Protein AF-A0A1V5L7G2-F1 (afdb_monomer)

Nearest PDB structures (foldseek):
  6kkk-assembly3_C  TM=8.039E-01  e=6.911E-01  Escherichia coli K-12
  9b3k-assembly1_Z  TM=8.317E-01  e=2.000E+00  Staphylococcus aureus
  8ttg-assembly1_A  TM=7.690E-01  e=2.000E+00  Staphylococcus aureus
  9b3m-assembly1_A  TM=8.142E-01  e=4.848E+00  Staphylococcus aureus
  8tth-assembly1_A  TM=7.696E-01  e=7.774E+00  Staphylococcus aureus

Sequence (112 aa):
MTLSCALAIFAPGPELYCLVFVGSALAIALVQISRLPLIAELCSAEQRPTFVALANLISSPFIIAGVAGGWLADRCGYEFLFACSGLFALFSMGWYASVVREPRGTAHERVF

Radius of gyration: 17.89 Å; Cα contacts (8 Å, |Δi|>4): 54; chains: 1; bounding box: 36×23×62 Å

pLDDT: mean 82.33, std 11.77, range [42.53, 93.38]

Foldseek 3Di:
DLVLLVQVLVDPDDVSPVVSVVVVVVVVVVCVVVVLVVLCVVDDPVCSVVSVVVVCVVCVVCVCVVVVLVVCCVPPNPNVSSVVVNVVVVVVVVCCVPVDDDPPPPPVPPDD

Mean predicted aligned error: 7.79 Å

Solvent-accessible surface area (backbone atoms only — not comparable to full-atom values): 6428 Å² total; per-residue (Å²): 76,44,69,24,27,58,50,54,73,70,45,91,50,75,72,52,48,52,54,26,49,51,42,36,52,50,39,51,52,52,48,68,66,46,51,62,60,53,51,50,73,77,37,59,84,88,48,34,67,60,52,55,50,49,56,48,60,72,50,56,74,54,68,56,48,60,58,54,50,51,56,44,28,75,76,62,34,61,63,52,48,32,51,53,52,25,51,53,43,49,52,50,50,55,48,48,69,72,70,54,76,72,77,70,78,72,65,84,77,78,86,128

Structure (mmCIF, N/CA/C/O backbone):
data_AF-A0A1V5L7G2-F1
#
_entry.id   AF-A0A1V5L7G2-F1
#
loop_
_atom_site.group_PDB
_atom_site.id
_atom_site.type_symbol
_atom_site.label_atom_id
_atom_site.label_alt_id
_atom_site.label_comp_id
_atom_site.label_asym_id
_atom_site.label_entity_id
_atom_site.label_seq_id
_atom_site.pdbx_PDB_ins_code
_atom_site.Cartn_x
_atom_site.Cartn_y
_atom_site.Cartn_z
_atom_site.occupancy
_atom_site.B_iso_or_equiv
_atom_site.auth_seq_id
_atom_site.auth_comp_id
_atom_site.auth_asym_id
_atom_site.auth_atom_id
_atom_site.pdbx_PDB_model_num
ATOM 1 N N . MET A 1 1 ? -7.917 0.848 -2.067 1.00 75.12 1 MET A N 1
ATOM 2 C CA . MET A 1 1 ? -7.133 1.069 -0.833 1.00 75.12 1 MET A CA 1
ATOM 3 C C . MET A 1 1 ? -7.538 2.373 -0.151 1.00 75.12 1 MET A C 1
ATOM 5 O O . MET A 1 1 ? -8.157 2.305 0.896 1.00 75.12 1 MET A O 1
ATOM 9 N N . THR A 1 2 ? -7.308 3.545 -0.757 1.00 77.19 2 THR A N 1
ATOM 10 C CA . THR A 1 2 ? -7.601 4.857 -0.139 1.00 77.19 2 THR A CA 1
ATOM 11 C C . THR A 1 2 ? -9.051 5.030 0.319 1.00 77.19 2 THR A C 1
ATOM 13 O O . THR A 1 2 ? -9.292 5.445 1.447 1.00 77.19 2 THR A O 1
ATOM 16 N N . LEU A 1 3 ? -10.019 4.648 -0.523 1.00 76.12 3 LEU A N 1
ATOM 17 C CA . LEU A 1 3 ? -11.444 4.715 -0.180 1.00 76.12 3 LEU A CA 1
ATOM 18 C C . LEU A 1 3 ? -11.795 3.813 1.016 1.00 76.12 3 LEU A C 1
ATOM 20 O O . LEU A 1 3 ? -12.554 4.212 1.889 1.00 76.12 3 LEU A O 1
ATOM 24 N N . SER A 1 4 ? -11.200 2.620 1.089 1.00 75.94 4 SER A N 1
ATOM 25 C CA . SER A 1 4 ? -11.396 1.678 2.195 1.00 75.94 4 SER A CA 1
ATOM 26 C C . SER A 1 4 ? -10.827 2.220 3.507 1.00 75.94 4 SER A C 1
ATOM 28 O O . SER A 1 4 ? -11.489 2.128 4.532 1.00 75.94 4 SER A O 1
ATOM 30 N N . CYS A 1 5 ? -9.645 2.844 3.478 1.00 78.44 5 CYS A N 1
ATOM 31 C CA . CYS A 1 5 ? -9.063 3.485 4.661 1.00 78.44 5 CYS A CA 1
ATOM 32 C C . CYS A 1 5 ? -9.904 4.676 5.145 1.00 78.44 5 CYS A C 1
ATOM 34 O O . CYS A 1 5 ? -10.099 4.828 6.345 1.00 78.44 5 CYS A O 1
ATOM 36 N N . ALA A 1 6 ? -10.440 5.488 4.227 1.00 78.12 6 ALA A N 1
ATOM 37 C CA . ALA A 1 6 ? -11.333 6.590 4.583 1.00 78.12 6 ALA A CA 1
ATOM 38 C C . ALA A 1 6 ? -12.638 6.084 5.221 1.00 78.12 6 ALA A C 1
ATOM 40 O O . ALA A 1 6 ? -13.069 6.617 6.239 1.00 78.12 6 ALA A O 1
ATOM 41 N N . LEU A 1 7 ? -13.233 5.019 4.671 1.00 75.94 7 LEU A N 1
ATOM 42 C CA . LE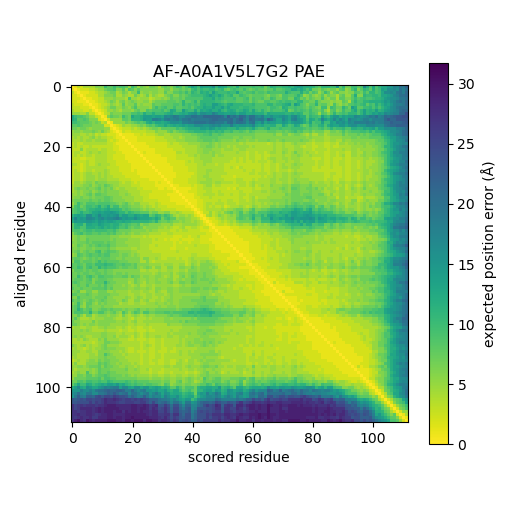U A 1 7 ? -14.431 4.386 5.235 1.00 75.94 7 LEU A CA 1
ATOM 43 C C . LEU A 1 7 ? -14.179 3.769 6.618 1.00 75.94 7 LEU A C 1
ATOM 45 O O . LEU A 1 7 ? -15.066 3.815 7.465 1.00 75.94 7 LEU A O 1
ATOM 49 N N . ALA A 1 8 ? -12.980 3.233 6.864 1.00 75.25 8 ALA A N 1
ATOM 50 C CA . ALA A 1 8 ? -12.616 2.633 8.147 1.00 75.25 8 ALA A CA 1
ATOM 51 C C . ALA A 1 8 ? -12.616 3.643 9.306 1.00 75.25 8 ALA A C 1
ATOM 53 O O . ALA A 1 8 ? -12.978 3.282 10.420 1.00 75.25 8 ALA A O 1
ATOM 54 N N . ILE A 1 9 ? -12.262 4.906 9.042 1.00 74.69 9 ILE A N 1
ATOM 55 C CA . ILE A 1 9 ? -12.222 5.970 10.061 1.00 74.69 9 ILE A CA 1
ATOM 56 C C . ILE A 1 9 ? -13.631 6.329 10.558 1.00 74.69 9 ILE A C 1
ATOM 58 O O . ILE A 1 9 ? -13.803 6.696 11.715 1.00 74.69 9 ILE A O 1
ATOM 62 N N . PHE A 1 10 ? -14.647 6.200 9.704 1.00 74.75 10 PHE A N 1
ATOM 63 C CA . PHE A 1 10 ? -16.029 6.557 10.037 1.00 74.75 10 PHE A CA 1
ATOM 64 C C . PHE A 1 10 ? -16.914 5.348 10.347 1.00 74.75 10 PHE A C 1
ATOM 66 O O . PHE A 1 10 ? -18.116 5.524 10.522 1.00 74.75 10 PHE A O 1
ATOM 73 N N . ALA A 1 11 ? -16.359 4.132 10.388 1.00 71.75 11 ALA A N 1
ATOM 74 C CA . ALA A 1 11 ? -17.119 2.904 10.587 1.00 71.75 11 ALA A CA 1
ATOM 75 C C . ALA A 1 11 ? -17.579 2.778 12.057 1.00 71.75 11 ALA A C 1
ATOM 77 O O . ALA A 1 11 ? -16.773 2.406 12.910 1.00 71.75 11 ALA A O 1
ATOM 78 N N . PRO A 1 12 ? -18.868 3.016 12.385 1.00 61.84 12 PRO A N 1
ATOM 79 C CA . PRO A 1 12 ? -19.366 2.969 13.757 1.00 61.84 12 PRO A CA 1
ATOM 80 C C . PRO A 1 12 ? -19.750 1.544 14.196 1.00 61.84 12 PRO A C 1
ATOM 82 O O . PRO A 1 12 ? -20.165 1.341 15.333 1.00 61.84 12 PRO A O 1
ATOM 85 N N . GLY A 1 13 ? -19.641 0.550 13.304 1.00 74.00 13 GLY A N 1
ATOM 86 C CA . GLY A 1 13 ? -20.065 -0.825 13.555 1.00 74.00 13 GLY A CA 1
ATOM 87 C C . GLY A 1 13 ? -19.380 -1.867 12.656 1.00 74.00 13 GLY A C 1
ATOM 88 O O . GLY A 1 13 ? -18.789 -1.519 11.629 1.00 74.00 13 GLY A O 1
ATOM 89 N N . PRO A 1 14 ? -19.464 -3.159 13.026 1.00 75.38 14 PRO A N 1
ATOM 90 C CA . PRO A 1 14 ? -18.730 -4.255 12.382 1.00 75.38 14 PRO A CA 1
ATOM 91 C C . PRO A 1 14 ? -19.149 -4.525 10.927 1.00 75.38 14 PRO A C 1
ATOM 93 O O . PRO A 1 14 ? -18.348 -5.021 10.138 1.00 75.38 14 PRO A O 1
ATOM 96 N N . GLU A 1 15 ? -20.371 -4.164 10.534 1.00 80.56 15 GLU A N 1
ATOM 97 C CA . GLU A 1 15 ? -20.866 -4.361 9.163 1.00 80.56 15 GLU A CA 1
ATOM 98 C C . GLU A 1 15 ? -20.103 -3.506 8.137 1.00 80.56 15 GLU A C 1
ATOM 100 O O . GLU A 1 15 ? -19.729 -3.987 7.066 1.00 80.56 15 GLU A O 1
ATOM 105 N N . LEU A 1 16 ? -19.781 -2.256 8.489 1.00 79.50 16 LEU A N 1
ATOM 106 C CA . LEU A 1 16 ? -18.997 -1.352 7.640 1.00 79.50 16 LEU A CA 1
ATOM 107 C C . LEU A 1 16 ? -17.546 -1.820 7.483 1.00 79.50 16 LEU A C 1
ATOM 109 O O . LEU A 1 16 ? -16.957 -1.643 6.416 1.00 79.50 16 LEU A O 1
ATOM 113 N N . TYR A 1 17 ? -16.991 -2.498 8.489 1.00 80.19 17 TYR A N 1
ATOM 114 C CA . TYR A 1 17 ? -15.673 -3.124 8.377 1.00 80.19 17 TYR A CA 1
ATOM 115 C C . TYR A 1 17 ? -15.636 -4.226 7.314 1.00 80.19 17 TYR A C 1
ATOM 117 O O . TYR A 1 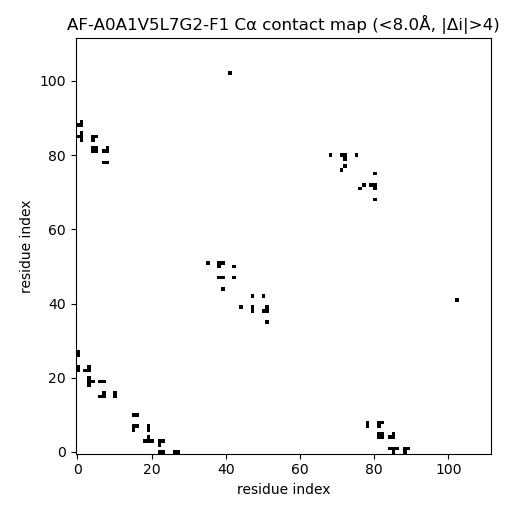17 ? -14.622 -4.375 6.633 1.00 80.19 17 TYR A O 1
ATOM 125 N N . CYS A 1 18 ? -16.739 -4.948 7.093 1.00 83.31 18 CYS A N 1
ATOM 126 C CA . CYS A 1 18 ? -16.819 -5.936 6.017 1.00 83.31 18 CYS A CA 1
ATOM 127 C C . CYS A 1 18 ? -16.593 -5.280 4.640 1.00 83.31 18 CYS A C 1
ATOM 129 O O . CYS A 1 18 ? -15.786 -5.762 3.844 1.00 83.31 18 CYS A O 1
ATOM 131 N N . LEU A 1 19 ? -17.201 -4.113 4.391 1.00 84.62 19 LEU A N 1
ATOM 132 C CA . LEU A 1 19 ? -16.982 -3.336 3.162 1.00 84.62 19 LEU A CA 1
ATOM 133 C C . LEU A 1 19 ? -15.539 -2.829 3.033 1.00 84.62 19 LEU A C 1
ATOM 135 O O . LEU A 1 19 ? -14.969 -2.850 1.938 1.00 84.62 19 LEU A O 1
ATOM 139 N N . VAL A 1 20 ? -14.926 -2.408 4.142 1.00 85.25 20 VAL A N 1
ATOM 140 C CA . VAL A 1 20 ? -13.511 -2.004 4.180 1.00 85.25 20 VAL A CA 1
ATOM 141 C C . VAL A 1 20 ? -12.606 -3.167 3.772 1.00 85.25 20 VAL A C 1
ATOM 143 O O . VAL A 1 20 ? -11.724 -2.984 2.925 1.00 85.25 20 VAL A O 1
ATOM 146 N N . PHE A 1 21 ? -12.831 -4.364 4.320 1.00 85.12 21 PHE A N 1
ATOM 147 C CA . PHE A 1 21 ? -12.061 -5.558 3.970 1.00 85.12 21 PHE A CA 1
ATOM 148 C C . PHE A 1 21 ? -12.270 -5.979 2.517 1.00 85.12 21 PHE A C 1
ATOM 150 O O . PHE A 1 21 ? -11.285 -6.238 1.827 1.00 85.12 21 PHE A O 1
ATOM 157 N N . VAL A 1 22 ? -13.510 -5.971 2.019 1.00 89.69 22 VAL A N 1
ATOM 158 C CA . VAL A 1 22 ? -13.811 -6.273 0.610 1.00 89.69 22 VAL A CA 1
ATOM 159 C C . VAL A 1 22 ? -13.095 -5.296 -0.321 1.00 89.69 22 VAL A C 1
ATOM 161 O O . VAL A 1 22 ? -12.406 -5.721 -1.247 1.00 89.69 22 VAL A O 1
ATOM 164 N N . GLY A 1 23 ? -13.187 -3.990 -0.059 1.00 87.50 23 GLY A N 1
ATOM 165 C CA . GLY A 1 23 ? -12.506 -2.983 -0.876 1.00 87.50 23 GLY A CA 1
ATOM 166 C C . GLY A 1 23 ? -10.977 -3.089 -0.813 1.00 87.50 23 GLY A C 1
ATOM 167 O O . GLY A 1 23 ? -10.292 -2.840 -1.809 1.00 87.50 23 GLY A O 1
ATOM 168 N N . SER A 1 24 ? -10.434 -3.501 0.334 1.00 87.1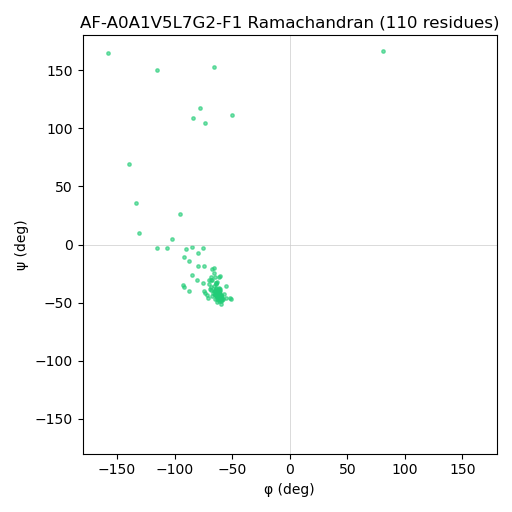9 24 SER A N 1
ATOM 169 C CA . SER A 1 24 ? -8.995 -3.725 0.510 1.00 87.19 24 SER A CA 1
ATOM 170 C C . SER A 1 24 ? -8.529 -4.970 -0.247 1.00 87.19 24 SER A C 1
ATOM 172 O O . SER A 1 24 ? -7.554 -4.899 -0.994 1.00 87.19 24 SER A O 1
ATOM 174 N N . ALA A 1 25 ? -9.261 -6.081 -0.135 1.00 88.75 25 ALA A N 1
ATOM 175 C CA . ALA A 1 25 ? -8.992 -7.316 -0.866 1.00 88.75 25 ALA A CA 1
ATOM 176 C C . ALA A 1 25 ? -9.088 -7.108 -2.383 1.00 88.75 25 ALA A C 1
ATOM 178 O O . ALA A 1 25 ? -8.201 -7.536 -3.122 1.00 88.75 25 ALA A O 1
ATOM 179 N N . LEU A 1 26 ? -10.109 -6.380 -2.845 1.00 92.44 26 LEU A N 1
ATOM 180 C CA . LEU A 1 26 ? -10.258 -6.015 -4.251 1.00 92.44 26 LEU A CA 1
ATOM 181 C C . LEU A 1 26 ? -9.064 -5.191 -4.743 1.00 92.44 26 LEU A C 1
ATOM 183 O O . LEU A 1 26 ? -8.504 -5.487 -5.794 1.00 92.44 26 LEU A O 1
ATOM 187 N N . ALA A 1 27 ? -8.633 -4.185 -3.977 1.00 89.06 27 ALA A N 1
ATOM 188 C CA . ALA A 1 27 ? -7.478 -3.372 -4.348 1.00 89.06 27 ALA A CA 1
ATOM 189 C C . ALA A 1 27 ? -6.190 -4.205 -4.452 1.00 89.06 27 ALA A C 1
ATOM 191 O O . ALA A 1 27 ? -5.434 -4.040 -5.409 1.00 89.06 27 ALA A O 1
ATOM 192 N N . ILE A 1 28 ? -5.963 -5.124 -3.508 1.00 89.31 28 ILE A N 1
ATOM 193 C CA . ILE A 1 28 ? -4.823 -6.049 -3.548 1.00 89.31 28 ILE A CA 1
ATOM 194 C C . ILE A 1 28 ? -4.895 -6.928 -4.800 1.00 89.31 28 ILE A C 1
ATOM 196 O O . ILE A 1 28 ? -3.903 -7.040 -5.519 1.00 89.31 28 ILE A O 1
ATOM 200 N N . ALA A 1 29 ? -6.061 -7.507 -5.096 1.00 91.75 29 ALA A N 1
ATOM 201 C CA . ALA A 1 29 ? -6.252 -8.355 -6.269 1.00 91.75 29 ALA A CA 1
ATOM 202 C C . ALA A 1 29 ? -5.968 -7.599 -7.577 1.00 91.75 29 ALA A C 1
ATOM 204 O O . ALA A 1 29 ? -5.224 -8.093 -8.424 1.00 91.75 29 ALA A O 1
ATOM 205 N N . LEU A 1 30 ? -6.484 -6.374 -7.716 1.00 91.38 30 LEU A N 1
ATOM 206 C CA . LEU A 1 30 ? -6.240 -5.532 -8.890 1.00 91.38 30 LEU A CA 1
ATOM 207 C C . LEU A 1 30 ? -4.746 -5.249 -9.090 1.00 91.38 30 LEU A C 1
ATOM 209 O O . LEU A 1 30 ? -4.258 -5.362 -10.212 1.00 91.38 30 LEU A O 1
ATOM 213 N N . VAL A 1 31 ? -4.011 -4.941 -8.015 1.00 89.06 31 VAL A N 1
ATOM 214 C CA . VAL A 1 31 ? -2.556 -4.717 -8.076 1.00 89.06 31 VAL A CA 1
ATOM 215 C C . VAL A 1 31 ? -1.809 -5.994 -8.462 1.00 89.06 31 VAL A C 1
ATOM 217 O O . VAL A 1 31 ? -0.901 -5.941 -9.288 1.00 89.06 31 VAL A O 1
ATOM 220 N N . GLN A 1 32 ? -2.179 -7.150 -7.904 1.00 88.56 32 GLN A N 1
ATOM 221 C CA . GLN A 1 32 ? -1.533 -8.423 -8.246 1.00 88.56 32 GLN A CA 1
ATOM 222 C C . GLN A 1 32 ? -1.704 -8.773 -9.729 1.00 88.56 32 GLN A C 1
ATOM 224 O O . GLN A 1 32 ? -0.755 -9.242 -10.357 1.00 88.56 32 GLN A O 1
ATOM 229 N N . ILE A 1 33 ? -2.880 -8.492 -10.296 1.00 90.81 33 ILE A N 1
ATOM 230 C CA . ILE A 1 33 ? -3.187 -8.769 -11.703 1.00 90.81 33 ILE A CA 1
ATOM 231 C C . ILE A 1 33 ? -2.480 -7.778 -12.638 1.00 90.81 33 ILE A C 1
ATOM 233 O O . ILE A 1 33 ? -1.949 -8.186 -13.669 1.00 90.81 33 ILE A O 1
ATOM 237 N N . SER A 1 34 ? -2.445 -6.485 -12.302 1.00 90.00 34 SER A N 1
ATOM 238 C CA . SER A 1 34 ? -1.933 -5.447 -13.211 1.00 90.00 34 SER A CA 1
ATOM 239 C C . SER A 1 34 ? -0.415 -5.249 -13.161 1.00 90.00 34 SER A C 1
ATOM 241 O O . SER A 1 34 ? 0.174 -4.829 -14.159 1.00 90.00 34 SER A O 1
ATOM 243 N N . ARG A 1 35 ? 0.243 -5.564 -12.036 1.00 87.81 35 ARG A N 1
ATOM 244 C CA . ARG A 1 35 ? 1.654 -5.206 -11.792 1.00 87.81 35 ARG A CA 1
ATOM 245 C C . ARG A 1 35 ? 2.628 -5.791 -12.816 1.00 87.81 35 ARG A C 1
ATOM 247 O O . ARG A 1 35 ? 3.457 -5.062 -13.349 1.00 87.81 35 ARG A O 1
ATOM 254 N N . LEU A 1 36 ? 2.571 -7.099 -13.070 1.00 86.88 36 LEU A N 1
ATOM 255 C CA . LEU A 1 36 ? 3.530 -7.758 -13.969 1.00 86.88 36 LEU A CA 1
ATOM 256 C C . LEU A 1 36 ? 3.306 -7.404 -15.451 1.00 86.88 36 LEU A C 1
ATOM 258 O O . LEU A 1 36 ? 4.296 -7.097 -16.118 1.00 86.88 36 LEU A O 1
ATOM 262 N N . PRO A 1 37 ? 2.060 -7.374 -15.969 1.00 87.12 37 PRO A N 1
ATOM 263 C CA . PRO A 1 37 ? 1.791 -6.882 -17.320 1.00 87.12 37 PRO A CA 1
ATOM 264 C C . PRO A 1 37 ? 2.282 -5.449 -17.547 1.00 87.12 37 PRO A C 1
ATOM 266 O O . PRO A 1 37 ? 2.917 -5.180 -18.562 1.00 87.12 37 PRO A O 1
ATOM 269 N N . LEU A 1 38 ? 2.074 -4.551 -16.577 1.00 85.38 38 LEU A N 1
ATOM 270 C CA . LEU A 1 38 ? 2.519 -3.160 -16.681 1.00 85.38 38 LEU A CA 1
ATOM 271 C C . LEU A 1 38 ? 4.050 -3.053 -16.787 1.00 85.38 38 LEU A C 1
ATOM 273 O O . LEU A 1 38 ? 4.563 -2.323 -17.630 1.00 85.38 38 LEU A O 1
ATOM 277 N N . ILE A 1 39 ? 4.796 -3.831 -15.994 1.00 84.31 39 ILE A N 1
ATOM 278 C CA . ILE A 1 39 ? 6.264 -3.909 -16.105 1.00 84.31 39 ILE A CA 1
ATOM 279 C C . ILE A 1 39 ? 6.679 -4.445 -17.484 1.00 84.31 39 ILE A C 1
ATOM 281 O O . ILE A 1 39 ? 7.620 -3.940 -18.091 1.00 84.31 39 ILE A O 1
ATOM 285 N N . ALA A 1 40 ? 5.974 -5.452 -18.004 1.00 83.25 40 ALA A N 1
ATOM 286 C CA . ALA A 1 40 ? 6.284 -6.044 -19.303 1.00 83.25 40 ALA A CA 1
ATOM 287 C C . ALA A 1 40 ? 6.022 -5.101 -20.492 1.00 83.25 40 ALA A C 1
ATOM 289 O O . ALA A 1 40 ? 6.694 -5.239 -21.520 1.00 83.25 40 ALA A O 1
ATOM 290 N N . GLU A 1 41 ? 5.072 -4.170 -20.357 1.00 83.75 41 GLU A N 1
ATOM 291 C CA . GLU A 1 41 ? 4.804 -3.101 -21.331 1.00 83.75 41 GLU A CA 1
ATOM 292 C C . GLU A 1 41 ? 5.841 -1.976 -21.280 1.00 83.75 41 GLU A C 1
ATOM 294 O O . GLU A 1 41 ? 6.167 -1.398 -22.315 1.00 83.75 41 GLU A O 1
ATOM 299 N N . LEU A 1 42 ? 6.380 -1.676 -20.096 1.00 81.38 42 LEU A N 1
ATOM 300 C CA . LEU A 1 42 ? 7.366 -0.608 -19.903 1.00 81.38 42 LEU A CA 1
ATOM 301 C C . LEU A 1 42 ? 8.794 -1.011 -20.305 1.00 81.38 42 LEU A C 1
ATOM 303 O O . LEU A 1 42 ? 9.638 -0.142 -20.519 1.00 81.38 42 LEU A O 1
ATOM 307 N N . CYS A 1 43 ? 9.081 -2.311 -20.403 1.00 80.75 43 CYS A N 1
ATOM 308 C CA . CYS A 1 43 ? 10.424 -2.837 -20.648 1.00 80.75 43 CYS A CA 1
ATOM 309 C C . CYS A 1 43 ? 10.535 -3.570 -21.995 1.00 80.75 43 CYS A C 1
ATOM 311 O O . CYS A 1 43 ? 9.594 -4.215 -22.465 1.00 80.75 43 CYS A O 1
ATOM 313 N N . SER A 1 44 ? 11.727 -3.541 -22.600 1.00 79.69 44 SER A N 1
ATOM 314 C CA . SER A 1 44 ? 12.029 -4.323 -23.804 1.00 79.69 44 SER A CA 1
ATOM 315 C C . SER A 1 44 ? 11.993 -5.830 -23.517 1.00 79.69 44 SER A C 1
ATOM 317 O O . SER A 1 44 ? 12.247 -6.267 -22.393 1.00 79.69 44 SER A O 1
ATOM 319 N N . ALA A 1 45 ? 11.684 -6.643 -24.536 1.00 80.25 45 ALA A N 1
ATOM 320 C CA . ALA A 1 45 ? 11.446 -8.082 -24.379 1.00 80.25 45 ALA A CA 1
ATOM 321 C C . ALA A 1 45 ? 12.610 -8.841 -23.710 1.00 80.25 45 ALA A C 1
ATOM 323 O O . ALA A 1 45 ? 12.359 -9.730 -22.899 1.00 80.25 45 ALA A O 1
ATOM 324 N N . GLU A 1 46 ? 13.857 -8.449 -23.987 1.00 84.81 46 GLU A N 1
ATOM 325 C CA . GLU A 1 46 ? 15.066 -9.046 -23.398 1.00 84.81 46 GLU A CA 1
ATOM 326 C C . GLU A 1 46 ? 15.245 -8.713 -21.910 1.00 84.81 46 GLU A C 1
ATOM 328 O O . GLU A 1 46 ? 15.776 -9.525 -21.158 1.00 84.81 46 GLU A O 1
ATOM 333 N N . GLN A 1 47 ? 14.780 -7.545 -21.453 1.00 87.69 47 GLN A N 1
ATOM 334 C CA . GLN A 1 47 ? 14.979 -7.089 -20.071 1.00 87.69 47 GLN A CA 1
ATOM 335 C C . GLN A 1 47 ? 13.838 -7.489 -19.122 1.00 87.69 47 GLN A C 1
ATOM 337 O O . GLN A 1 47 ? 13.984 -7.365 -17.903 1.00 87.69 47 GLN A O 1
ATOM 342 N N . ARG A 1 48 ? 12.711 -7.995 -19.647 1.00 86.38 48 ARG A N 1
ATOM 343 C CA . ARG A 1 48 ? 11.530 -8.385 -18.848 1.00 86.38 48 ARG A CA 1
ATOM 344 C C . ARG A 1 48 ? 11.860 -9.309 -17.667 1.00 86.38 48 ARG A C 1
ATOM 346 O O . ARG A 1 48 ? 11.391 -9.003 -16.571 1.00 86.38 48 ARG A O 1
ATOM 353 N N . PRO A 1 49 ? 12.665 -10.385 -17.814 1.00 87.44 49 PRO A N 1
ATOM 354 C CA . PRO A 1 49 ? 12.973 -11.270 -16.689 1.00 87.44 49 PRO A CA 1
ATOM 355 C C . PRO A 1 49 ? 13.698 -10.536 -15.554 1.00 87.44 49 PRO A C 1
ATOM 357 O O . PRO A 1 49 ? 13.360 -10.715 -14.384 1.00 87.44 49 PRO A O 1
ATOM 360 N N . THR A 1 50 ? 14.639 -9.652 -15.898 1.00 90.75 50 THR A N 1
ATOM 361 C CA . THR A 1 50 ? 15.419 -8.857 -14.939 1.00 90.75 50 THR A CA 1
ATOM 362 C C . THR A 1 50 ? 14.536 -7.881 -14.166 1.00 90.75 50 THR A C 1
ATOM 364 O O . THR A 1 50 ? 14.610 -7.822 -12.938 1.00 90.75 50 THR A O 1
ATOM 367 N N . PHE A 1 51 ? 13.656 -7.147 -14.854 1.00 87.56 51 PHE A N 1
ATOM 368 C CA . PHE A 1 51 ? 12.756 -6.193 -14.196 1.00 87.56 51 PHE A CA 1
ATOM 369 C C . PHE A 1 51 ? 11.691 -6.879 -13.334 1.00 87.56 51 PHE A C 1
ATOM 371 O O . PHE A 1 51 ? 11.387 -6.400 -12.241 1.00 87.56 51 PHE A O 1
ATOM 378 N N . VAL A 1 52 ? 11.170 -8.031 -13.766 1.00 89.00 52 VAL A N 1
ATOM 379 C CA . VAL A 1 52 ? 10.248 -8.839 -12.951 1.00 89.00 52 VAL A CA 1
ATOM 380 C C . VAL A 1 52 ? 10.944 -9.361 -11.688 1.00 89.00 52 VAL A C 1
ATOM 382 O O . VAL A 1 52 ? 10.374 -9.277 -10.596 1.00 89.00 52 VAL A O 1
ATOM 385 N N . ALA A 1 53 ? 12.183 -9.849 -11.807 1.00 90.69 53 ALA A N 1
ATOM 386 C CA . ALA A 1 53 ? 12.971 -10.298 -10.662 1.00 90.69 53 ALA A CA 1
ATOM 387 C C . ALA A 1 53 ? 13.234 -9.152 -9.668 1.00 90.69 53 ALA A C 1
ATOM 389 O O . ALA A 1 53 ? 13.000 -9.321 -8.471 1.00 90.69 53 ALA A O 1
ATOM 390 N N . LEU A 1 54 ? 13.627 -7.970 -10.157 1.00 91.00 54 LEU A N 1
ATOM 391 C CA . LEU A 1 54 ? 13.828 -6.772 -9.331 1.00 91.00 54 LEU A CA 1
ATOM 392 C C . LEU A 1 54 ? 12.549 -6.346 -8.601 1.00 91.00 54 LEU A C 1
ATOM 394 O O . LEU A 1 54 ? 12.587 -6.083 -7.399 1.00 91.00 54 LEU A O 1
ATOM 398 N N . ALA A 1 55 ? 11.407 -6.324 -9.292 1.00 88.56 55 ALA A N 1
ATOM 399 C CA . ALA A 1 55 ? 10.133 -5.941 -8.687 1.00 88.56 55 ALA A CA 1
ATOM 400 C C . ALA A 1 55 ? 9.736 -6.865 -7.523 1.00 88.56 55 ALA A C 1
ATOM 402 O O . ALA A 1 55 ? 9.204 -6.404 -6.508 1.00 88.56 55 ALA A O 1
ATOM 403 N N . ASN A 1 56 ? 10.001 -8.167 -7.646 1.00 90.06 56 ASN A N 1
ATOM 404 C CA . ASN A 1 56 ? 9.758 -9.131 -6.573 1.00 90.06 56 ASN A CA 1
ATOM 405 C C . ASN A 1 56 ? 10.792 -9.021 -5.448 1.00 90.06 56 ASN A C 1
ATOM 407 O O . ASN A 1 56 ? 10.405 -9.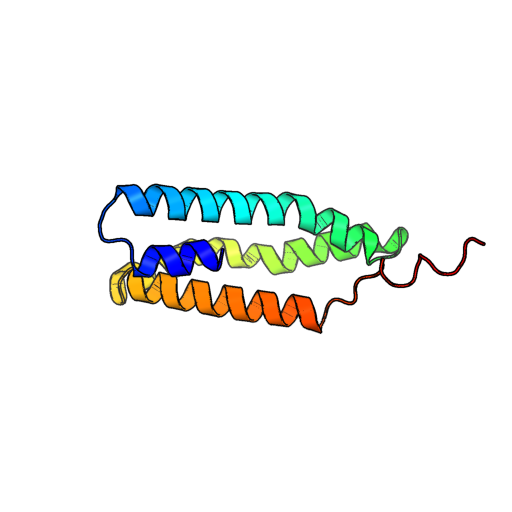066 -4.282 1.00 90.06 56 ASN A O 1
ATOM 411 N N . LEU A 1 57 ? 12.069 -8.811 -5.773 1.00 93.38 57 LEU A N 1
ATOM 412 C CA . LEU A 1 57 ? 13.138 -8.642 -4.787 1.00 93.38 57 LEU A CA 1
ATOM 413 C C . LEU A 1 57 ? 12.875 -7.442 -3.866 1.00 93.38 57 LEU A C 1
ATOM 415 O O . LEU A 1 57 ? 12.988 -7.567 -2.650 1.00 93.38 57 LEU A O 1
ATOM 419 N N . ILE A 1 58 ? 12.456 -6.310 -4.439 1.00 91.06 58 ILE A N 1
ATOM 420 C CA . ILE A 1 58 ? 12.110 -5.095 -3.686 1.00 91.06 58 ILE A CA 1
ATOM 421 C C . ILE A 1 58 ? 10.879 -5.324 -2.799 1.00 91.06 58 ILE A C 1
ATOM 423 O O . ILE A 1 58 ? 10.818 -4.803 -1.690 1.00 91.06 58 ILE A O 1
ATOM 427 N N . SER A 1 59 ? 9.906 -6.114 -3.264 1.00 87.25 59 SER A N 1
ATOM 428 C CA . SER A 1 59 ? 8.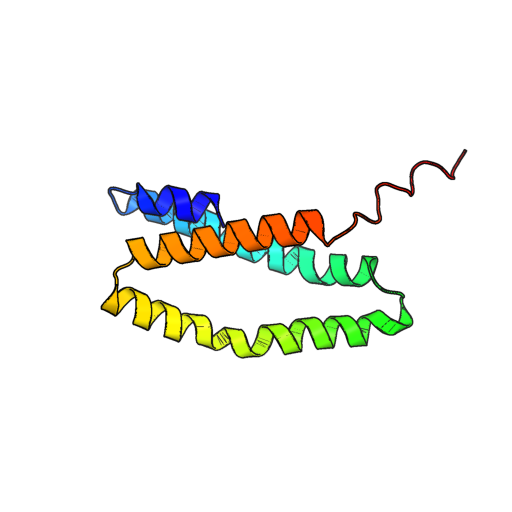650 -6.353 -2.535 1.00 87.25 59 SER A CA 1
ATOM 429 C C . SER A 1 59 ? 8.787 -7.407 -1.429 1.00 87.25 59 SER A C 1
ATOM 431 O O . SER A 1 59 ? 8.102 -7.323 -0.412 1.00 87.25 59 SER A O 1
ATOM 433 N N . SER A 1 60 ? 9.678 -8.387 -1.596 1.00 90.06 60 SER A N 1
ATOM 434 C CA . SER A 1 60 ? 9.873 -9.512 -0.672 1.00 90.06 60 SER A CA 1
ATOM 435 C C . SER A 1 60 ? 10.079 -9.126 0.802 1.00 90.06 60 SER A C 1
ATOM 437 O O . SER A 1 60 ? 9.435 -9.745 1.652 1.00 90.06 60 SER A O 1
ATOM 439 N N . PRO A 1 61 ? 10.929 -8.142 1.168 1.00 89.56 61 PRO A N 1
ATOM 440 C CA . PRO A 1 61 ? 11.137 -7.802 2.574 1.00 89.56 61 PRO A CA 1
ATOM 441 C C . PRO A 1 61 ? 9.882 -7.230 3.240 1.00 89.56 61 PRO A C 1
ATOM 443 O O . PRO A 1 61 ? 9.767 -7.297 4.456 1.00 89.56 61 PRO A O 1
ATOM 446 N N . PHE A 1 62 ? 8.906 -6.725 2.482 1.00 89.25 62 PHE A N 1
ATOM 447 C CA . PHE A 1 62 ? 7.679 -6.160 3.047 1.00 89.25 62 PHE A CA 1
ATOM 448 C C . PHE A 1 62 ? 6.689 -7.216 3.549 1.00 89.25 62 PHE A C 1
ATOM 450 O O . PHE A 1 62 ? 5.678 -6.855 4.144 1.00 89.25 62 PHE A O 1
ATOM 457 N N . ILE A 1 63 ? 6.969 -8.514 3.394 1.00 88.25 63 ILE A N 1
ATOM 458 C CA . ILE A 1 63 ? 6.093 -9.566 3.927 1.00 88.25 63 ILE A CA 1
ATOM 459 C C . ILE A 1 63 ? 5.961 -9.506 5.459 1.00 88.25 63 ILE A C 1
ATOM 461 O O . ILE A 1 63 ? 4.916 -9.848 6.008 1.00 88.25 63 ILE A O 1
ATOM 465 N N . ILE A 1 64 ? 6.980 -8.985 6.153 1.00 89.88 64 ILE A N 1
ATOM 466 C CA . ILE A 1 64 ? 6.952 -8.778 7.610 1.00 89.88 64 ILE A CA 1
ATOM 467 C C . ILE A 1 64 ? 6.186 -7.514 8.025 1.00 89.88 64 ILE A C 1
ATOM 469 O O . ILE A 1 64 ? 5.956 -7.306 9.216 1.00 89.88 64 ILE A O 1
ATOM 473 N N . ALA A 1 65 ? 5.762 -6.671 7.076 1.00 88.12 65 ALA A N 1
ATOM 474 C CA . ALA A 1 65 ? 5.041 -5.435 7.379 1.00 88.12 65 ALA A CA 1
ATOM 475 C C . ALA A 1 65 ? 3.723 -5.700 8.125 1.00 88.12 65 ALA A C 1
ATOM 477 O O . ALA A 1 65 ? 3.307 -4.870 8.926 1.00 88.12 65 ALA A O 1
ATOM 478 N N . GLY A 1 66 ? 3.103 -6.872 7.935 1.00 87.19 66 GLY A N 1
ATOM 479 C CA . GLY A 1 66 ? 1.924 -7.280 8.705 1.00 87.19 66 GLY A CA 1
ATOM 480 C C . GLY A 1 66 ? 2.195 -7.387 10.210 1.00 87.19 66 GLY A C 1
ATOM 481 O O . GLY A 1 66 ? 1.367 -6.962 11.011 1.00 87.19 66 GLY A O 1
ATOM 482 N N . VAL A 1 67 ? 3.380 -7.868 10.604 1.00 92.56 67 VAL A N 1
ATOM 483 C CA . VAL A 1 67 ? 3.789 -7.950 12.018 1.00 92.56 67 VAL A CA 1
ATOM 484 C C . VAL A 1 67 ? 3.986 -6.550 12.596 1.00 92.56 67 VAL A C 1
ATOM 486 O O . VAL A 1 67 ? 3.491 -6.253 13.681 1.00 92.56 67 VAL A O 1
ATOM 489 N N . ALA A 1 68 ? 4.647 -5.664 11.845 1.00 89.50 68 ALA A N 1
ATOM 490 C CA . ALA A 1 68 ? 4.810 -4.264 12.235 1.00 89.50 68 ALA A CA 1
ATOM 491 C C . ALA A 1 68 ? 3.456 -3.538 12.349 1.00 89.50 68 ALA A C 1
ATOM 493 O O . ALA A 1 68 ? 3.246 -2.774 13.288 1.00 89.50 68 ALA A O 1
ATOM 494 N N . GLY A 1 69 ? 2.522 -3.814 11.434 1.00 88.19 69 GLY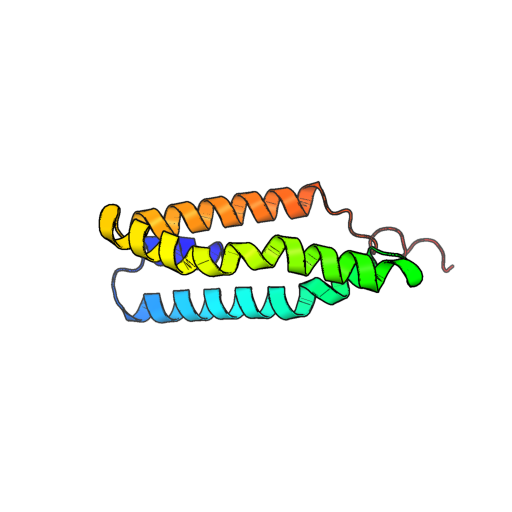 A N 1
ATOM 495 C CA . GLY A 1 69 ? 1.165 -3.270 11.461 1.00 88.19 69 GLY A CA 1
ATOM 496 C C . GLY A 1 69 ? 0.362 -3.743 12.673 1.00 88.19 69 GLY A C 1
ATOM 497 O O . GLY A 1 69 ? -0.286 -2.926 13.322 1.00 88.19 69 GLY A O 1
ATOM 498 N N . GLY A 1 70 ? 0.455 -5.028 13.027 1.00 89.88 70 GLY A N 1
ATOM 499 C CA . GLY A 1 70 ? -0.175 -5.570 14.235 1.00 89.88 70 GLY A CA 1
ATOM 500 C C . GLY A 1 70 ? 0.389 -4.954 15.516 1.00 89.88 70 GLY A C 1
ATOM 501 O O . GLY A 1 70 ? -0.372 -4.533 16.384 1.00 89.88 70 GLY A O 1
ATOM 502 N N . TRP A 1 71 ? 1.715 -4.815 15.603 1.00 93.38 71 TRP A N 1
ATOM 503 C CA . TRP A 1 71 ? 2.368 -4.135 16.726 1.00 93.38 71 TRP A CA 1
ATOM 504 C C . TRP A 1 71 ? 1.948 -2.661 16.846 1.00 93.38 71 TRP A C 1
ATOM 506 O O . TRP A 1 71 ? 1.712 -2.164 17.947 1.00 93.38 71 TRP A O 1
ATOM 516 N N . LEU A 1 72 ? 1.812 -1.962 15.716 1.00 90.38 72 LEU A N 1
ATOM 517 C CA . LEU A 1 72 ? 1.368 -0.570 15.692 1.00 90.38 72 LEU A CA 1
ATOM 518 C C . LEU A 1 72 ? -0.108 -0.427 16.095 1.00 90.38 72 LEU A C 1
ATOM 520 O O . LEU A 1 72 ? -0.448 0.505 16.823 1.00 90.38 72 LEU A O 1
ATOM 524 N N . ALA A 1 73 ? -0.967 -1.358 15.669 1.00 91.00 73 ALA A N 1
ATOM 525 C CA . ALA A 1 73 ? -2.374 -1.395 16.069 1.00 91.00 73 ALA A CA 1
ATOM 526 C C . ALA A 1 73 ? -2.535 -1.582 17.582 1.00 91.00 73 ALA A C 1
ATOM 528 O O . ALA A 1 73 ? -3.368 -0.916 18.191 1.00 91.00 73 ALA A O 1
ATOM 529 N N . ASP A 1 74 ? -1.717 -2.447 18.187 1.00 92.31 74 ASP A N 1
ATOM 530 C CA . ASP A 1 74 ? -1.743 -2.720 19.628 1.00 92.31 74 ASP A CA 1
ATOM 531 C C . ASP A 1 74 ? -1.369 -1.481 20.461 1.00 92.31 74 ASP A C 1
ATOM 533 O O . ASP A 1 74 ? -1.965 -1.211 21.501 1.00 92.31 74 ASP A O 1
ATOM 537 N N . ARG A 1 75 ? -0.413 -0.672 19.982 1.00 93.38 75 ARG A N 1
ATOM 538 C CA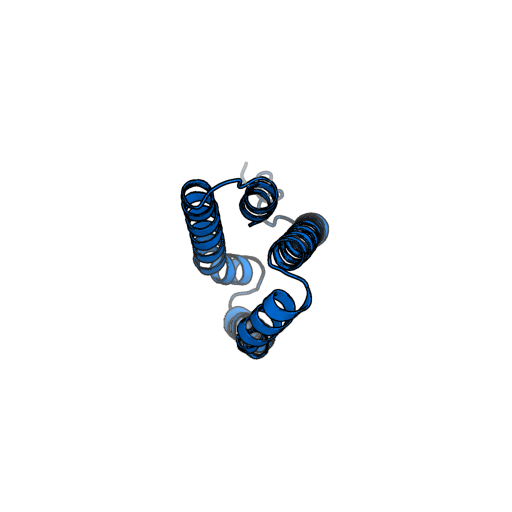 . ARG A 1 75 ? 0.074 0.517 20.704 1.00 93.38 75 ARG A CA 1
ATOM 539 C C . ARG A 1 75 ? -0.723 1.790 20.438 1.00 93.38 75 ARG A C 1
ATOM 541 O O . ARG A 1 75 ? -0.901 2.587 21.356 1.00 93.38 75 ARG A O 1
ATOM 548 N N . CYS A 1 76 ? -1.135 2.019 19.195 1.00 89.69 76 CYS A N 1
ATOM 549 C CA . CYS A 1 76 ? -1.709 3.293 18.745 1.00 89.69 76 CYS A CA 1
ATOM 550 C C . CYS A 1 76 ? -3.179 3.181 18.314 1.00 89.69 76 CYS A C 1
ATOM 552 O O . CYS A 1 76 ? -3.790 4.192 17.973 1.00 89.69 76 CYS A O 1
ATOM 554 N N . GLY A 1 77 ? -3.749 1.974 18.331 1.00 87.38 77 GLY A N 1
ATOM 555 C CA . GLY A 1 77 ? -5.110 1.705 17.887 1.00 87.38 77 GLY A CA 1
ATOM 556 C C . GLY A 1 77 ? -5.249 1.555 16.369 1.00 87.38 77 GLY A C 1
ATOM 557 O O . GLY A 1 77 ? -4.366 1.897 15.576 1.00 87.38 77 GLY A O 1
ATOM 558 N N . TYR A 1 78 ? -6.406 1.038 15.954 1.00 83.06 78 TYR A N 1
ATOM 559 C CA . TYR A 1 78 ? -6.728 0.805 14.544 1.00 83.06 78 TYR A CA 1
ATOM 560 C C . TYR A 1 78 ? -6.952 2.100 13.754 1.00 83.06 78 TYR A C 1
ATOM 562 O O . TYR A 1 78 ? -6.566 2.171 12.590 1.00 83.06 78 TYR A O 1
ATOM 570 N N . GLU A 1 79 ? -7.515 3.138 14.377 1.00 82.94 79 GLU A N 1
ATOM 571 C CA . GLU A 1 79 ? -7.753 4.439 13.734 1.00 82.94 79 GLU A CA 1
ATOM 572 C C . GLU A 1 79 ? -6.450 5.052 13.205 1.00 82.94 79 GLU A C 1
ATOM 574 O O . GLU A 1 79 ? -6.369 5.447 12.039 1.00 82.94 79 GLU A O 1
ATOM 579 N N . PHE A 1 80 ? -5.397 5.047 14.030 1.00 86.00 80 PHE A N 1
ATOM 580 C CA . PHE A 1 80 ? -4.074 5.527 13.639 1.00 86.00 80 PHE A CA 1
ATOM 581 C C . PHE A 1 80 ? -3.480 4.691 12.497 1.00 86.00 80 PHE A C 1
ATOM 583 O O . PHE A 1 80 ? -2.978 5.241 11.514 1.00 86.00 80 PHE A O 1
ATOM 590 N N . LEU A 1 81 ? -3.592 3.360 12.575 1.00 87.50 81 LEU A N 1
ATOM 591 C CA . LEU A 1 81 ? -3.098 2.455 11.535 1.00 87.50 81 LEU A CA 1
ATOM 592 C C . LEU A 1 81 ? -3.783 2.706 10.180 1.00 87.50 81 LEU A C 1
ATOM 594 O O . LEU A 1 81 ? -3.110 2.745 9.140 1.00 87.50 81 LEU A O 1
ATOM 598 N N . PHE A 1 82 ? -5.105 2.893 10.175 1.00 85.56 82 PHE A N 1
ATOM 599 C CA . PHE A 1 82 ? -5.862 3.179 8.955 1.00 85.56 82 PHE A CA 1
ATOM 600 C C . PHE A 1 82 ? -5.548 4.563 8.389 1.00 85.56 82 PHE A C 1
ATOM 602 O O . PHE A 1 82 ? -5.404 4.683 7.169 1.00 85.56 82 PHE A O 1
ATOM 609 N N . ALA A 1 83 ? -5.369 5.578 9.238 1.00 86.31 83 ALA A N 1
ATOM 610 C CA . ALA A 1 83 ? -4.954 6.910 8.804 1.00 86.31 83 ALA A CA 1
ATOM 611 C C . ALA A 1 83 ? -3.573 6.877 8.126 1.00 86.31 83 ALA A C 1
ATOM 613 O O . ALA A 1 83 ? -3.426 7.359 6.999 1.00 86.31 83 ALA A O 1
ATOM 614 N N . CYS A 1 84 ? -2.580 6.233 8.749 1.00 88.75 84 CYS A N 1
ATOM 615 C CA . CYS A 1 84 ? -1.255 6.052 8.152 1.00 88.75 84 CYS A CA 1
ATOM 616 C C . CYS A 1 84 ? -1.331 5.297 6.819 1.00 88.75 84 CYS A C 1
ATOM 618 O O . CYS A 1 84 ? -0.771 5.749 5.821 1.00 88.75 84 CYS A O 1
ATOM 620 N N . SER A 1 85 ? -2.065 4.183 6.775 1.00 87.31 85 SER A N 1
ATOM 621 C CA . SER A 1 85 ? -2.230 3.386 5.552 1.00 87.31 85 SER A CA 1
ATOM 622 C C . SER A 1 85 ? -2.893 4.189 4.427 1.00 87.31 85 SER A C 1
ATOM 624 O O . SER A 1 85 ? -2.468 4.107 3.273 1.00 87.31 85 SER A O 1
ATOM 626 N N . GLY A 1 86 ? -3.895 5.008 4.758 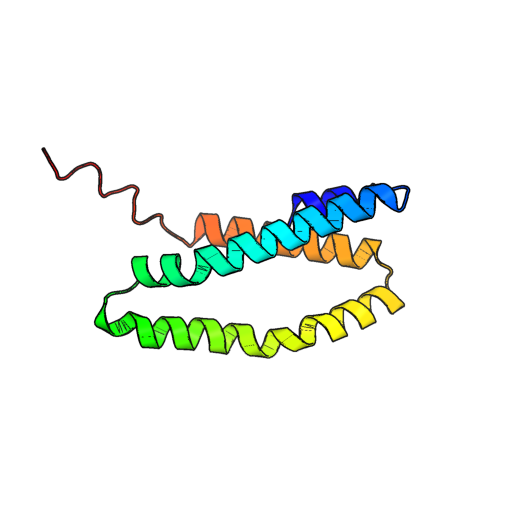1.00 87.06 86 GLY A N 1
ATOM 627 C CA . GLY A 1 86 ? -4.557 5.913 3.818 1.00 87.06 86 GLY A CA 1
ATOM 628 C C . GLY A 1 86 ? -3.614 6.982 3.264 1.00 87.06 86 GLY A C 1
ATOM 629 O O . GLY A 1 86 ? -3.596 7.208 2.053 1.00 87.06 86 GLY A O 1
ATOM 630 N N . LEU A 1 87 ? -2.783 7.590 4.117 1.00 90.56 87 LEU A N 1
ATOM 631 C CA . LEU A 1 87 ? -1.775 8.573 3.703 1.00 90.56 87 LEU A CA 1
ATOM 632 C C . LEU A 1 87 ? -0.717 7.959 2.781 1.00 90.56 87 LEU A C 1
ATOM 634 O O . LEU A 1 87 ? -0.417 8.531 1.734 1.00 90.56 87 LEU A O 1
ATOM 638 N N . PHE A 1 88 ? -0.196 6.775 3.114 1.00 89.94 88 PHE A N 1
ATOM 639 C CA . PHE A 1 88 ? 0.739 6.059 2.241 1.00 89.94 88 PHE A CA 1
ATOM 640 C C . PHE A 1 88 ? 0.102 5.682 0.901 1.00 89.94 88 PHE A C 1
ATOM 642 O O . PHE A 1 88 ? 0.751 5.803 -0.138 1.00 89.94 88 PHE A O 1
ATOM 649 N N . ALA A 1 89 ? -1.170 5.273 0.897 1.00 87.69 89 ALA A N 1
ATOM 650 C CA . ALA A 1 89 ? -1.895 4.979 -0.335 1.00 87.69 89 ALA A CA 1
ATOM 651 C C . ALA A 1 89 ? -2.074 6.232 -1.211 1.00 87.69 89 ALA A C 1
ATOM 653 O O . ALA A 1 89 ? -1.862 6.160 -2.421 1.00 87.69 89 ALA A O 1
ATOM 654 N N . LEU A 1 90 ? -2.406 7.384 -0.617 1.00 89.94 90 LEU A N 1
ATOM 655 C CA . LEU A 1 90 ? -2.491 8.668 -1.325 1.00 89.94 90 LEU A CA 1
ATOM 656 C C . LEU A 1 90 ? -1.141 9.094 -1.898 1.00 89.94 90 LEU A C 1
ATOM 658 O O . LEU A 1 90 ? -1.058 9.459 -3.070 1.00 89.94 90 LEU A O 1
ATOM 662 N N . PHE A 1 91 ? -0.088 9.006 -1.087 1.00 92.69 91 PHE A N 1
ATOM 663 C CA . PHE A 1 91 ? 1.267 9.326 -1.516 1.00 92.69 91 PHE A CA 1
ATOM 664 C C . PHE A 1 91 ? 1.705 8.428 -2.677 1.00 92.69 91 PHE A C 1
ATOM 666 O O . PHE A 1 91 ? 2.176 8.925 -3.697 1.00 92.69 91 PHE A O 1
ATOM 673 N N . SER A 1 92 ? 1.480 7.116 -2.563 1.00 88.19 92 SER A N 1
ATOM 674 C CA . SER A 1 92 ? 1.785 6.157 -3.625 1.00 88.19 92 SER A CA 1
ATOM 675 C C . SER A 1 92 ? 1.004 6.460 -4.903 1.00 88.19 92 SER A C 1
ATOM 677 O O . SER A 1 92 ? 1.594 6.456 -5.979 1.00 88.19 92 SER A O 1
ATOM 679 N N . MET A 1 93 ? -0.287 6.786 -4.799 1.00 87.62 93 MET A N 1
ATOM 680 C CA . MET A 1 93 ? -1.115 7.154 -5.949 1.00 87.62 93 MET A CA 1
ATOM 681 C C . MET A 1 93 ? -0.591 8.414 -6.651 1.00 87.62 93 MET A C 1
ATOM 683 O O . MET A 1 93 ? -0.452 8.414 -7.872 1.00 87.62 93 MET A O 1
ATOM 687 N N . GLY A 1 94 ? -0.249 9.463 -5.894 1.00 89.56 94 GLY A N 1
ATOM 688 C CA . GLY A 1 94 ? 0.327 10.692 -6.452 1.00 89.56 94 GLY A CA 1
ATOM 689 C C . GLY A 1 94 ? 1.707 10.470 -7.076 1.00 89.56 94 GLY A C 1
ATOM 690 O O . GLY A 1 94 ? 2.001 10.994 -8.153 1.00 89.56 94 GLY A O 1
ATOM 691 N N . TRP A 1 95 ? 2.539 9.640 -6.445 1.00 91.12 95 TRP A N 1
ATOM 692 C CA . TRP A 1 95 ? 3.841 9.256 -6.983 1.00 91.12 95 TRP A CA 1
ATOM 693 C C . TRP A 1 95 ? 3.699 8.485 -8.300 1.00 91.12 95 TRP A C 1
ATOM 695 O O . TRP A 1 95 ? 4.314 8.850 -9.298 1.00 91.12 95 TRP A O 1
ATOM 705 N N . TYR A 1 96 ? 2.833 7.468 -8.341 1.00 86.38 96 TYR A N 1
ATOM 706 C CA . TYR A 1 96 ? 2.565 6.707 -9.562 1.00 86.38 96 TYR A CA 1
ATOM 707 C C . TYR A 1 96 ? 2.052 7.602 -10.693 1.00 86.38 96 TYR A C 1
ATOM 709 O O . TYR A 1 96 ? 2.574 7.520 -11.801 1.00 86.38 96 TYR A O 1
ATOM 717 N N . ALA A 1 97 ? 1.093 8.487 -10.412 1.00 85.69 97 ALA A N 1
ATOM 718 C CA . ALA A 1 97 ? 0.511 9.379 -11.415 1.00 85.69 97 ALA A CA 1
ATOM 719 C C . ALA A 1 97 ? 1.507 10.408 -11.987 1.00 85.69 97 ALA A C 1
ATOM 721 O O . ALA A 1 97 ? 1.340 10.855 -13.118 1.00 85.69 97 ALA A O 1
ATOM 722 N N . SER A 1 98 ? 2.525 10.802 -11.216 1.00 86.25 98 SER A N 1
ATOM 723 C CA . SER A 1 98 ? 3.519 11.803 -11.633 1.00 86.25 98 SER A CA 1
ATOM 724 C C . SER A 1 98 ? 4.761 11.198 -12.290 1.00 86.25 98 SER A C 1
ATOM 726 O O . SER A 1 98 ? 5.324 11.803 -13.203 1.00 86.25 98 SER A O 1
ATOM 728 N N . VAL A 1 99 ? 5.196 10.020 -11.838 1.00 85.12 99 VAL A N 1
ATOM 729 C CA . VAL A 1 99 ? 6.438 9.381 -12.301 1.00 85.12 99 VAL A CA 1
ATOM 730 C C . VAL A 1 99 ? 6.196 8.439 -13.476 1.00 85.12 99 VAL A C 1
ATOM 732 O O . VAL A 1 99 ? 7.033 8.358 -14.378 1.00 85.12 99 VAL A O 1
ATOM 735 N N . VAL A 1 100 ? 5.068 7.726 -13.496 1.00 79.88 100 VAL A N 1
ATOM 736 C CA . VAL A 1 100 ? 4.770 6.790 -14.582 1.00 79.88 100 VAL A CA 1
ATOM 737 C C . VAL A 1 100 ? 4.143 7.553 -15.740 1.00 79.88 100 VAL A C 1
ATOM 739 O O . VAL A 1 100 ? 2.998 7.992 -15.682 1.00 79.88 100 VAL A O 1
ATOM 742 N N . ARG A 1 101 ? 4.900 7.694 -16.829 1.00 71.31 101 ARG A N 1
ATOM 743 C CA . ARG A 1 101 ? 4.357 8.155 -18.107 1.00 71.31 101 ARG A CA 1
ATOM 744 C C . ARG A 1 101 ? 3.623 7.010 -18.789 1.00 71.31 101 ARG A C 1
ATOM 746 O O . ARG A 1 101 ? 4.241 6.011 -19.141 1.00 71.31 101 ARG A O 1
ATOM 753 N N . GLU A 1 102 ? 2.322 7.199 -18.988 1.00 67.44 102 GLU A N 1
ATOM 754 C CA . GLU A 1 102 ? 1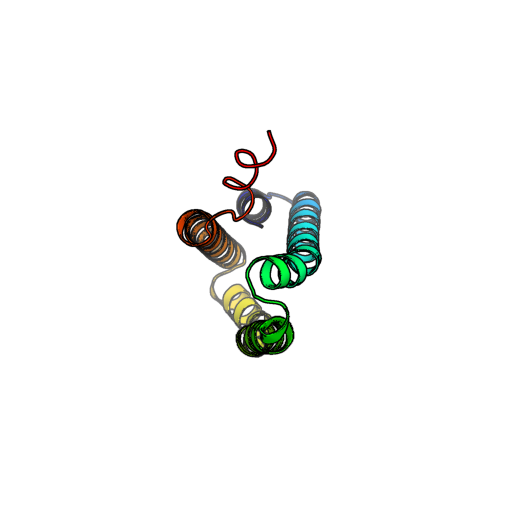.453 6.353 -19.811 1.00 67.44 102 GLU A CA 1
ATOM 755 C C . GLU A 1 102 ? 2.085 6.117 -21.198 1.00 67.44 102 GLU A C 1
ATOM 757 O O . GLU A 1 102 ? 2.159 7.050 -22.004 1.00 67.44 102 GLU A O 1
ATOM 762 N N . PRO A 1 103 ? 2.523 4.886 -21.524 1.00 61.53 103 PRO A N 1
ATOM 763 C CA . PRO A 1 103 ? 3.107 4.573 -22.833 1.00 61.53 103 PRO A CA 1
ATOM 764 C C . PRO A 1 103 ? 2.078 4.653 -23.967 1.00 61.53 103 PRO A C 1
ATOM 766 O O . PRO A 1 103 ? 2.430 4.786 -25.136 1.00 61.53 103 PRO A O 1
ATOM 769 N N . ARG A 1 104 ? 0.790 4.547 -23.619 1.00 61.09 104 ARG A N 1
ATOM 770 C CA . ARG A 1 104 ? -0.325 4.372 -24.555 1.00 61.09 104 ARG A CA 1
ATOM 771 C C . ARG A 1 104 ? -0.877 5.700 -25.086 1.00 61.09 104 ARG A C 1
ATOM 773 O O . ARG A 1 104 ? -1.581 5.700 -26.090 1.00 61.09 104 ARG A O 1
ATOM 780 N N . GLY A 1 105 ? -0.525 6.828 -24.462 1.00 53.94 105 GLY A N 1
ATOM 781 C CA . GLY A 1 105 ? -1.003 8.158 -24.857 1.00 53.94 105 GLY A CA 1
ATOM 782 C C . GLY A 1 105 ? -0.367 8.726 -26.132 1.00 53.94 105 GLY A C 1
ATOM 783 O O . GLY A 1 105 ? -0.937 9.626 -26.736 1.00 53.94 105 GLY A O 1
ATOM 784 N N . THR A 1 106 ? 0.784 8.208 -26.575 1.00 51.94 106 THR A N 1
ATOM 785 C CA . THR A 1 106 ? 1.509 8.706 -27.765 1.00 51.94 106 THR A CA 1
ATOM 786 C C . THR A 1 106 ? 1.421 7.777 -28.980 1.00 51.94 106 THR A C 1
ATOM 788 O O . THR A 1 106 ? 1.931 8.109 -30.049 1.00 51.94 106 THR A O 1
ATOM 791 N N . ALA A 1 107 ? 0.770 6.617 -28.851 1.00 47.28 107 ALA A N 1
ATOM 792 C CA . ALA A 1 107 ? 0.682 5.615 -29.915 1.00 47.28 107 ALA A CA 1
ATOM 793 C C . ALA A 1 107 ? -0.533 5.792 -30.851 1.00 47.28 107 ALA A C 1
ATOM 795 O O . ALA A 1 107 ? -0.635 5.073 -31.841 1.00 47.28 107 ALA A O 1
ATOM 796 N N . HIS A 1 108 ? -1.425 6.758 -30.592 1.00 45.72 108 HIS A N 1
ATOM 797 C CA . HIS A 1 108 ? -2.595 7.037 -31.439 1.00 45.72 108 HIS A CA 1
ATOM 798 C C . HIS A 1 108 ? -2.355 8.165 -32.469 1.00 45.72 108 HIS A C 1
ATOM 800 O O . HIS A 1 108 ? -3.294 8.834 -32.887 1.00 45.72 108 HIS A O 1
ATOM 806 N N . GLU A 1 109 ? -1.109 8.401 -32.893 1.00 45.94 109 GLU A N 1
ATOM 807 C CA . GLU A 1 109 ? -0.802 9.436 -33.902 1.00 45.94 109 GLU A CA 1
ATOM 808 C C . GLU A 1 109 ? 0.102 8.949 -35.050 1.00 45.94 109 GLU A C 1
ATOM 810 O O . GLU A 1 109 ? 0.559 9.746 -35.860 1.00 45.94 109 GLU A O 1
ATOM 815 N N . ARG A 1 110 ? 0.375 7.639 -35.168 1.00 43.28 110 ARG A N 1
ATOM 816 C CA . ARG A 1 110 ? 1.216 7.100 -36.263 1.00 43.28 110 ARG A CA 1
ATOM 817 C C . ARG A 1 110 ? 0.660 5.866 -36.967 1.00 43.28 110 ARG A C 1
ATOM 819 O O . ARG A 1 110 ? 1.425 4.996 -37.373 1.00 43.28 110 ARG A O 1
ATOM 826 N N . VAL A 1 111 ? -0.657 5.794 -37.120 1.00 49.06 111 VAL A N 1
ATOM 827 C CA . VAL A 1 111 ? -1.280 4.881 -38.087 1.00 49.06 111 VAL A CA 1
ATOM 828 C C . VAL A 1 111 ? -2.447 5.604 -38.756 1.00 49.06 111 VAL A C 1
ATOM 830 O O . VAL A 1 111 ? -3.596 5.287 -38.484 1.00 49.06 111 VAL A O 1
ATOM 833 N N . PHE A 1 112 ? -2.132 6.608 -39.575 1.00 42.53 112 PHE A N 1
ATOM 834 C CA . PHE A 1 112 ? -2.903 7.027 -40.749 1.00 42.53 112 PHE A CA 1
ATOM 835 C C . PHE A 1 112 ? -1.941 7.653 -41.756 1.00 42.53 112 PHE A C 1
ATOM 837 O O . PHE A 1 112 ? -1.078 8.447 -41.317 1.00 42.53 112 PHE A O 1
#

Secondary structure (DSSP, 8-state):
-HHHHHHHHT--SHHHHHHHHHHHHHHHHHHHHHHHHHHHHHS-TTTHHHHHHHHHHHHGGGGGHHHHHHHHHHHHHHHHHHHHHHHHHHHHHHHHHHH---GGGGSTTS--